Protein AF-A0A1M2VS56-F1 (afdb_monomer_lite)

pLDDT: mean 83.19, std 18.22, range [35.12, 98.19]

Organism: Trametes pubescens (NCBI:txid154538)

Secondary structure (DSSP, 8-state):
---------PPPPPP---------PPPPBPPPHHHHHHHHHHHHHHHHHHHHHHHHHHHH-GGGGGGGTT--HHHHT---HHHHEEEEEEEEETTEEEEEEEEEEEEEEETTEEEEEEEEEEE-SSBTTB--EEEEE--B---B-TT--B---BSSB-TTS-------

Foldseek 3Di:
DDDDDDDDDDDPPDPPDDDPPPFDKDDKDFDDPVRLVQCQLCLVVVLVVVVVVCVVCVVPPNQQCVLCVPPDSCLQSVFHSVPFFGIKIWGDDPFFIKMKTWGWRVSRQDPLGTWTKIWIWGDGPDPPVDGIGTDDIDWQQDPADPVGHRPDRYRIDHPPDDRDDDDD

Structure (mmCIF, N/CA/C/O backbone):
data_AF-A0A1M2VS56-F1
#
_entry.id   AF-A0A1M2VS56-F1
#
loop_
_atom_site.group_PDB
_atom_site.id
_atom_site.type_symbol
_atom_site.label_atom_id
_atom_site.label_alt_id
_atom_site.label_comp_id
_atom_site.label_asym_id
_atom_site.label_entity_id
_atom_site.label_seq_id
_atom_site.pdbx_PDB_ins_code
_atom_site.Cartn_x
_atom_site.Cartn_y
_atom_site.Cartn_z
_atom_site.occupancy
_atom_site.B_iso_or_equiv
_atom_site.auth_seq_id
_atom_site.auth_comp_id
_atom_site.auth_asym_id
_atom_site.auth_atom_id
_atom_site.pdbx_PDB_model_num
ATOM 1 N N . MET A 1 1 ? 43.264 29.287 51.618 1.00 46.44 1 MET A N 1
ATOM 2 C CA . MET A 1 1 ? 42.350 28.244 51.109 1.00 46.44 1 MET A CA 1
ATOM 3 C C . MET A 1 1 ? 41.458 28.908 50.078 1.00 46.44 1 MET A C 1
ATOM 5 O O . MET A 1 1 ? 40.514 29.584 50.457 1.00 46.44 1 MET A O 1
ATOM 9 N N . SER A 1 2 ? 41.828 28.811 48.802 1.00 40.59 2 SER A N 1
ATOM 10 C CA . SER A 1 2 ? 41.154 29.502 47.699 1.00 40.59 2 SER A CA 1
ATOM 11 C C . SER A 1 2 ? 40.886 28.488 46.596 1.00 40.59 2 SER A C 1
ATOM 13 O O . SER A 1 2 ? 41.829 27.889 46.086 1.00 40.59 2 SER A O 1
ATOM 15 N N . GLN A 1 3 ? 39.618 28.280 46.249 1.00 46.38 3 GLN A N 1
ATOM 16 C CA . GLN A 1 3 ? 39.227 27.602 45.014 1.00 46.38 3 GLN A CA 1
ATOM 17 C C . GLN A 1 3 ? 38.711 28.638 44.015 1.00 46.38 3 GLN A C 1
ATOM 19 O O . GLN A 1 3 ? 37.940 29.511 44.420 1.00 46.38 3 GLN A O 1
ATOM 24 N N . PRO A 1 4 ? 39.047 28.514 42.720 1.00 53.31 4 PRO A N 1
ATOM 25 C CA . PRO A 1 4 ? 38.266 29.148 41.675 1.00 53.31 4 PRO A CA 1
ATOM 26 C C . PRO A 1 4 ? 37.581 28.125 40.754 1.00 53.31 4 PRO A C 1
ATOM 28 O O . PRO A 1 4 ? 38.220 27.312 40.095 1.00 53.31 4 PRO A O 1
ATOM 31 N N . TYR A 1 5 ? 36.248 28.217 40.753 1.00 39.34 5 TYR A N 1
ATOM 32 C CA . TYR A 1 5 ? 35.331 28.220 39.608 1.00 39.34 5 TYR A CA 1
ATOM 33 C C . TYR A 1 5 ? 35.693 27.383 38.367 1.00 39.34 5 TYR A C 1
ATOM 35 O O . TYR A 1 5 ? 36.412 27.825 37.474 1.00 39.34 5 TYR A O 1
ATOM 43 N N . GLY A 1 6 ? 35.049 26.216 38.254 1.00 41.91 6 GLY A N 1
ATOM 44 C CA . GLY A 1 6 ? 34.870 25.506 36.990 1.00 41.91 6 GLY A CA 1
ATOM 45 C C . GLY A 1 6 ? 33.744 26.134 36.163 1.00 41.91 6 GLY A C 1
ATOM 46 O O . GLY A 1 6 ? 32.575 26.091 36.546 1.00 41.91 6 GLY A O 1
ATOM 47 N N . SER A 1 7 ? 34.101 26.711 35.018 1.00 44.44 7 SER A N 1
ATOM 48 C CA . SER A 1 7 ? 33.169 27.209 34.004 1.00 44.44 7 SER A CA 1
ATOM 49 C C . SER A 1 7 ? 32.485 26.040 33.293 1.00 44.44 7 SER A C 1
ATOM 51 O O . SER A 1 7 ? 33.077 25.387 32.439 1.00 44.44 7 SER A O 1
ATOM 53 N N . SER A 1 8 ? 31.228 25.770 33.640 1.00 42.34 8 SER A N 1
ATOM 54 C CA . SER A 1 8 ? 30.388 24.791 32.945 1.00 42.34 8 SER A CA 1
ATOM 55 C C . SER A 1 8 ? 29.616 25.502 31.826 1.00 42.34 8 SER A C 1
ATOM 57 O O . SER A 1 8 ? 28.610 26.168 32.078 1.00 42.34 8 SER A O 1
ATOM 59 N N . SER A 1 9 ? 30.111 25.423 30.586 1.00 44.66 9 SER A N 1
ATOM 60 C CA . SER A 1 9 ? 29.393 25.935 29.415 1.00 44.66 9 SER A CA 1
ATOM 61 C C . SER A 1 9 ? 28.230 24.998 29.083 1.00 44.66 9 SER A C 1
ATOM 63 O O . SER A 1 9 ? 28.427 23.905 28.551 1.00 44.66 9 SER A O 1
ATOM 65 N N . ARG A 1 10 ? 27.008 25.427 29.403 1.00 42.12 10 ARG A N 1
ATOM 66 C CA . ARG A 1 10 ? 25.776 24.774 28.953 1.00 42.12 10 ARG A CA 1
ATOM 67 C C . ARG A 1 10 ? 25.682 24.881 27.431 1.00 42.12 10 ARG A C 1
ATOM 69 O O . ARG A 1 10 ? 25.580 25.983 26.899 1.00 42.12 10 ARG A O 1
ATOM 76 N N . SER A 1 11 ? 25.691 23.744 26.742 1.00 41.97 11 SER A N 1
ATOM 77 C CA . SER A 1 11 ? 25.246 23.666 25.351 1.00 41.97 11 SER A CA 1
ATOM 78 C C . SER A 1 11 ? 23.783 24.128 25.258 1.00 41.97 11 SER A C 1
ATOM 80 O O . SER A 1 11 ? 22.989 23.783 26.139 1.00 41.97 11 SER A O 1
ATOM 82 N N . PRO A 1 12 ? 23.393 24.897 24.227 1.00 46.75 12 PRO A N 1
ATOM 83 C CA . PRO A 1 12 ? 21.994 25.252 24.029 1.00 46.75 12 PRO A CA 1
ATOM 84 C C . PRO A 1 12 ? 21.173 23.989 23.715 1.00 46.75 12 PRO A C 1
ATOM 86 O O . PRO A 1 12 ? 21.695 23.065 23.081 1.00 46.75 12 PRO A O 1
ATOM 89 N N . PRO A 1 13 ? 19.898 23.915 24.141 1.00 44.19 13 PRO A N 1
ATOM 90 C CA . PRO A 1 13 ? 19.032 22.812 23.754 1.00 44.19 13 PRO A CA 1
ATOM 91 C C . PRO A 1 13 ? 18.899 22.812 22.230 1.00 44.19 13 PRO A C 1
ATOM 93 O O . PRO A 1 13 ? 18.512 23.817 21.631 1.00 44.19 13 PRO A O 1
ATOM 96 N N . ARG A 1 14 ? 19.248 21.678 21.606 1.00 45.25 14 ARG A N 1
ATOM 97 C CA . ARG A 1 14 ? 18.939 21.413 20.200 1.00 45.25 14 ARG A CA 1
ATOM 98 C C . ARG A 1 14 ? 17.463 21.725 19.980 1.00 45.25 14 ARG A C 1
ATOM 100 O O . ARG A 1 14 ? 16.618 21.270 20.754 1.00 45.25 14 ARG A O 1
ATOM 107 N N . ALA A 1 15 ? 17.182 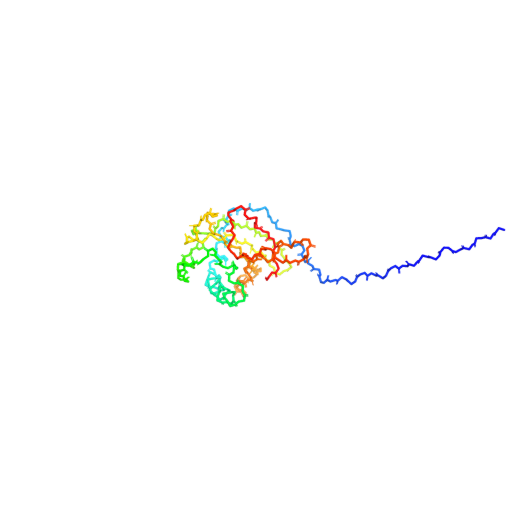22.507 18.943 1.00 40.00 15 ALA A N 1
ATOM 108 C CA . ALA A 1 15 ? 15.837 22.715 18.445 1.00 40.00 15 ALA A CA 1
ATOM 109 C C . ALA A 1 15 ? 15.142 21.351 18.348 1.00 40.00 15 ALA A C 1
ATOM 111 O O . ALA A 1 15 ? 15.610 20.460 17.639 1.00 40.00 15 ALA A O 1
ATOM 112 N N . ARG A 1 16 ? 14.063 21.180 19.117 1.00 35.12 16 ARG A N 1
ATOM 113 C CA . ARG A 1 16 ? 13.097 20.107 18.907 1.00 35.12 16 ARG A CA 1
ATOM 114 C C . ARG A 1 16 ? 12.462 20.383 17.549 1.00 35.12 16 ARG A C 1
ATOM 116 O O . ARG A 1 16 ? 11.523 21.167 17.451 1.00 35.12 16 ARG A O 1
ATOM 123 N N . THR A 1 17 ? 13.025 19.796 16.500 1.00 35.94 17 THR A N 1
ATOM 124 C CA . THR A 1 17 ? 12.285 19.495 15.277 1.00 35.94 17 THR A CA 1
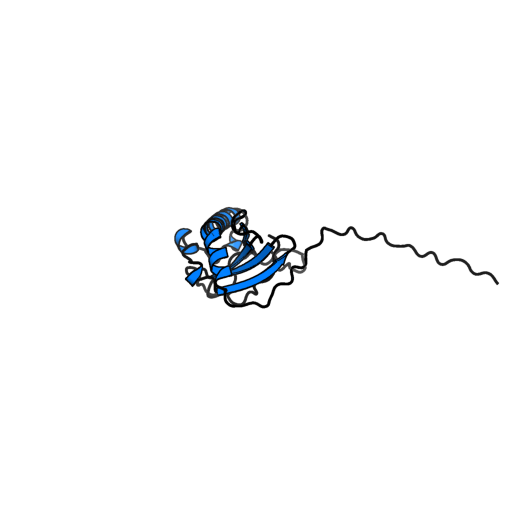ATOM 125 C C . THR A 1 17 ? 10.993 18.788 15.682 1.00 35.94 17 THR A C 1
ATOM 127 O O . THR A 1 17 ? 10.996 18.010 16.638 1.00 35.94 17 THR A O 1
ATOM 130 N N . ALA A 1 18 ? 9.895 19.159 15.020 1.00 35.81 18 ALA A N 1
ATOM 131 C CA . ALA A 1 18 ? 8.533 18.718 15.299 1.00 35.81 18 ALA A CA 1
ATOM 132 C C . ALA A 1 18 ? 8.487 17.251 15.748 1.00 35.81 18 ALA A C 1
ATOM 134 O O . ALA A 1 18 ? 9.061 16.385 15.090 1.00 35.81 18 ALA A O 1
ATOM 135 N N . SER A 1 19 ? 7.855 17.007 16.899 1.00 44.53 19 SER A N 1
ATOM 136 C CA . SER A 1 19 ? 7.703 15.668 17.462 1.00 44.53 19 SER A CA 1
ATOM 137 C C . SER A 1 19 ? 7.092 14.770 16.396 1.00 44.53 19 SER A C 1
ATOM 139 O O . SER A 1 19 ? 5.936 14.963 16.030 1.00 44.53 19 SER A O 1
ATOM 141 N N . SER A 1 20 ? 7.847 13.784 15.916 1.00 47.88 20 SER A N 1
ATOM 142 C CA . SER A 1 20 ? 7.222 12.565 15.440 1.00 47.88 20 SER A CA 1
ATOM 143 C C . SER A 1 20 ? 6.377 12.072 16.609 1.00 47.88 20 SER A C 1
ATOM 145 O O . SER A 1 20 ? 6.904 11.732 17.670 1.00 47.88 20 SER A O 1
ATOM 147 N N . GLU A 1 21 ? 5.052 12.126 16.489 1.00 54.41 21 GLU A N 1
ATOM 148 C CA . GLU A 1 21 ? 4.226 11.208 17.260 1.00 54.41 21 GLU A CA 1
ATOM 149 C C . GLU A 1 21 ? 4.777 9.823 16.898 1.00 54.41 21 GLU A C 1
ATOM 151 O O . GLU A 1 21 ? 4.638 9.366 15.764 1.00 54.41 21 GLU A O 1
ATOM 156 N N . GLN A 1 22 ? 5.544 9.213 17.808 1.00 63.47 22 GLN A N 1
ATOM 157 C CA . GLN A 1 22 ? 5.918 7.809 17.698 1.00 63.47 22 GLN A CA 1
ATOM 158 C C . GLN A 1 22 ? 4.620 7.041 17.891 1.00 63.47 22 GLN A C 1
ATOM 160 O O . GLN A 1 22 ? 4.259 6.662 19.000 1.00 63.47 22 GLN A O 1
ATOM 165 N N . VAL A 1 23 ? 3.859 6.927 16.809 1.00 76.19 23 VAL A N 1
ATOM 166 C CA . VAL A 1 23 ? 2.645 6.135 16.781 1.00 76.19 23 VAL A CA 1
ATOM 167 C C . VAL A 1 23 ? 3.083 4.697 17.018 1.00 76.19 23 VAL A C 1
ATOM 169 O O . VAL A 1 23 ? 3.791 4.107 16.200 1.00 76.19 23 VAL A O 1
ATOM 172 N N . GLU A 1 24 ? 2.722 4.151 18.176 1.00 84.19 24 GLU A N 1
ATOM 173 C CA . GLU A 1 24 ? 2.997 2.757 18.498 1.00 84.19 24 GLU A CA 1
ATOM 174 C C . GLU A 1 24 ? 2.051 1.873 17.686 1.00 84.19 24 GLU A C 1
ATOM 176 O O . GLU A 1 24 ? 0.858 1.751 17.974 1.00 84.19 24 GLU A O 1
ATOM 181 N N . PHE A 1 25 ? 2.592 1.278 16.625 1.00 87.25 25 PHE A N 1
ATOM 182 C CA . PHE A 1 25 ? 1.864 0.324 15.803 1.00 87.25 25 PHE A CA 1
ATOM 183 C C . PHE A 1 25 ? 1.805 -1.034 16.486 1.00 87.25 25 PHE A C 1
ATOM 185 O O . PHE A 1 25 ? 2.812 -1.547 16.981 1.00 87.25 25 PHE A O 1
ATOM 192 N N . ASN A 1 26 ? 0.638 -1.666 16.413 1.00 90.69 26 ASN A N 1
ATOM 193 C CA . ASN A 1 26 ? 0.493 -3.065 16.784 1.00 90.69 26 ASN A CA 1
ATOM 194 C C . ASN A 1 26 ? 1.368 -3.995 15.911 1.00 90.69 26 ASN A C 1
ATOM 196 O O . ASN A 1 26 ? 1.975 -3.594 14.906 1.00 90.69 26 ASN A O 1
ATOM 200 N N . ALA A 1 27 ? 1.456 -5.260 16.328 1.00 91.12 27 ALA A N 1
ATOM 201 C CA . ALA A 1 27 ? 2.114 -6.296 15.542 1.00 91.12 27 ALA A CA 1
ATOM 202 C C . ALA A 1 27 ? 1.394 -6.486 14.191 1.00 91.12 27 ALA A C 1
ATOM 204 O O . ALA A 1 27 ? 0.166 -6.373 14.162 1.00 91.12 27 ALA A O 1
ATOM 205 N N . PRO A 1 28 ? 2.118 -6.798 13.099 1.00 92.62 28 PRO A N 1
ATOM 206 C CA . PRO A 1 28 ? 1.500 -7.139 11.822 1.00 92.62 28 PRO A CA 1
ATOM 207 C C . PRO A 1 28 ? 0.468 -8.256 11.983 1.00 92.62 28 PRO A C 1
ATOM 209 O O . PRO A 1 28 ? 0.730 -9.267 12.639 1.00 92.62 28 PRO A O 1
ATOM 212 N N . HIS A 1 29 ? -0.714 -8.062 11.406 1.00 94.00 29 HIS A N 1
ATOM 213 C CA . HIS A 1 29 ? -1.810 -9.020 11.496 1.00 94.00 29 HIS A CA 1
ATOM 214 C C . HIS A 1 29 ? -2.620 -9.076 10.201 1.00 94.00 29 HIS A C 1
ATOM 216 O O . HIS A 1 29 ? -2.567 -8.168 9.369 1.00 94.00 29 HIS A O 1
ATOM 222 N N . THR A 1 30 ? -3.412 -10.135 10.035 1.00 94.44 30 THR A N 1
ATOM 223 C CA . THR A 1 30 ? -4.377 -10.221 8.932 1.00 94.44 30 THR A CA 1
ATOM 224 C C . THR A 1 30 ? -5.428 -9.113 9.055 1.00 94.44 30 THR A C 1
ATOM 226 O O . THR A 1 30 ? -5.826 -8.782 10.178 1.00 94.44 30 THR A O 1
ATOM 229 N N . PRO A 1 31 ? -5.906 -8.520 7.948 1.00 95.25 31 PRO A N 1
ATOM 230 C CA . PRO A 1 31 ? -6.828 -7.394 8.022 1.00 95.25 31 PRO A CA 1
ATOM 231 C C . PRO A 1 31 ? -8.116 -7.762 8.756 1.00 95.25 31 PRO A C 1
ATOM 233 O O . PRO A 1 31 ? -8.681 -8.840 8.574 1.00 95.25 31 PRO A O 1
ATOM 236 N N . THR A 1 32 ? -8.575 -6.848 9.605 1.00 94.31 32 THR A N 1
ATOM 237 C CA . THR A 1 32 ? -9.883 -6.962 10.256 1.00 94.31 32 THR A CA 1
ATOM 238 C C . THR A 1 32 ? -10.968 -6.409 9.336 1.00 94.31 32 THR A C 1
ATOM 240 O O . THR A 1 32 ? -10.674 -5.653 8.412 1.00 94.31 32 THR A O 1
ATOM 243 N N . GLU A 1 33 ? -12.236 -6.713 9.621 1.00 93.75 33 GLU A N 1
ATOM 244 C CA . GLU A 1 33 ? -13.363 -6.181 8.839 1.00 93.75 33 GLU A CA 1
ATOM 245 C C . GLU A 1 33 ? -13.344 -4.647 8.757 1.00 93.75 33 GLU A C 1
ATOM 247 O O . GLU A 1 33 ? -13.482 -4.074 7.682 1.00 93.75 33 GLU A O 1
ATOM 252 N N . LYS A 1 34 ? -13.024 -3.980 9.873 1.00 91.38 34 LYS A N 1
ATOM 253 C CA . LYS A 1 34 ? -12.881 -2.517 9.923 1.00 91.38 34 LYS A CA 1
ATOM 254 C C . LYS A 1 34 ? -11.772 -1.989 9.014 1.00 91.38 34 LYS A C 1
ATOM 256 O O . LYS A 1 34 ? -11.912 -0.897 8.465 1.00 91.38 34 LYS A O 1
ATOM 261 N N . ALA A 1 35 ? -10.671 -2.733 8.888 1.00 93.06 35 ALA A N 1
ATOM 262 C CA . ALA A 1 35 ? -9.575 -2.370 7.999 1.00 93.06 35 ALA A CA 1
ATOM 263 C C . ALA A 1 35 ? -9.994 -2.539 6.535 1.00 93.06 35 ALA A C 1
ATOM 265 O O . ALA A 1 35 ? -9.760 -1.629 5.745 1.00 93.06 35 ALA A O 1
ATOM 266 N N . PHE A 1 36 ? -10.669 -3.641 6.184 1.00 95.62 36 PHE A N 1
ATOM 267 C CA . PHE A 1 36 ? -11.214 -3.814 4.837 1.00 95.62 36 PHE A CA 1
ATOM 268 C C . PHE A 1 36 ? -12.152 -2.666 4.463 1.00 95.62 36 PHE A C 1
ATOM 270 O O . PHE A 1 36 ? -11.913 -2.014 3.453 1.00 95.62 36 PHE A O 1
ATOM 277 N N . GLU A 1 37 ? -13.134 -2.350 5.310 1.00 94.25 37 GLU A N 1
ATOM 278 C CA . GLU A 1 37 ? -14.048 -1.224 5.084 1.00 94.25 37 GLU A CA 1
ATOM 279 C C . GLU A 1 37 ? -13.293 0.100 4.884 1.00 94.25 37 GLU A C 1
ATOM 281 O O . GLU A 1 37 ? -13.596 0.860 3.966 1.00 94.25 37 GLU A O 1
ATOM 286 N N . ALA A 1 38 ? -12.279 0.374 5.716 1.00 94.00 38 ALA A N 1
ATOM 287 C CA . ALA A 1 38 ? -11.495 1.603 5.618 1.00 94.00 38 ALA A CA 1
ATOM 288 C C . ALA A 1 38 ? -10.741 1.701 4.282 1.00 94.00 38 ALA A C 1
ATOM 290 O O . ALA A 1 38 ? -10.772 2.735 3.614 1.00 94.00 38 ALA A O 1
ATOM 291 N N . PHE A 1 39 ? -10.085 0.617 3.869 1.00 96.19 39 PHE A N 1
ATOM 292 C CA . PHE A 1 39 ? -9.358 0.568 2.605 1.00 96.19 39 PHE A CA 1
ATOM 293 C C . PHE A 1 39 ? -10.290 0.574 1.387 1.00 96.19 39 PHE A C 1
ATOM 295 O O . PHE A 1 39 ? -9.931 1.155 0.365 1.00 96.19 39 PHE A O 1
ATOM 302 N N . GLU A 1 40 ? -11.486 -0.012 1.478 1.00 96.25 40 GLU A N 1
ATOM 303 C CA . GLU A 1 40 ? -12.499 0.022 0.414 1.00 96.25 40 GLU A CA 1
ATOM 304 C C . GLU A 1 40 ? -12.953 1.457 0.116 1.00 96.25 40 GLU A C 1
ATOM 306 O O . GLU A 1 40 ? -13.026 1.839 -1.056 1.00 96.25 40 GLU A O 1
ATOM 311 N N . VAL A 1 41 ? -13.153 2.283 1.154 1.00 95.06 41 VAL A N 1
ATOM 312 C CA . VAL A 1 41 ? -13.509 3.709 1.008 1.00 95.06 41 VAL A CA 1
ATOM 313 C C . VAL A 1 41 ? -12.482 4.451 0.151 1.00 95.06 41 VAL A C 1
ATOM 315 O O . VAL A 1 41 ? -12.848 5.226 -0.735 1.00 95.06 41 VAL A O 1
ATOM 318 N N . VAL A 1 42 ? -11.191 4.191 0.362 1.00 95.88 42 VAL A N 1
ATOM 319 C CA . VAL A 1 42 ? -10.105 4.889 -0.343 1.00 95.88 42 VAL A CA 1
ATOM 320 C C . VAL A 1 42 ? -9.505 4.105 -1.510 1.00 95.88 42 VAL A C 1
ATOM 322 O O . VAL A 1 42 ? -8.577 4.601 -2.146 1.00 95.88 42 VAL A O 1
ATOM 325 N N . GLN A 1 43 ? -10.042 2.929 -1.856 1.00 96.69 43 GLN A N 1
ATOM 326 C CA . GLN A 1 43 ? -9.498 2.059 -2.907 1.00 96.69 43 GLN A CA 1
ATOM 327 C C . GLN A 1 43 ? -9.295 2.824 -4.219 1.00 96.69 43 GLN A C 1
ATOM 329 O O . GLN A 1 43 ? -8.249 2.721 -4.853 1.00 96.69 43 GLN A O 1
ATOM 334 N N . HIS A 1 44 ? -10.282 3.627 -4.617 1.00 96.44 44 HIS A N 1
ATOM 335 C CA . HIS A 1 44 ? -10.213 4.439 -5.829 1.00 96.44 44 HIS A CA 1
ATOM 336 C C . HIS A 1 44 ? -9.069 5.471 -5.789 1.00 96.44 44 HIS A C 1
ATOM 338 O O . HIS A 1 44 ? -8.383 5.645 -6.794 1.00 96.44 44 HIS A O 1
ATOM 344 N N . LYS A 1 45 ? -8.815 6.104 -4.631 1.00 96.69 45 LYS A N 1
ATOM 345 C CA . LYS A 1 45 ? -7.699 7.051 -4.445 1.00 96.69 45 LYS A CA 1
ATOM 346 C C . LYS A 1 45 ? -6.352 6.345 -4.496 1.00 96.69 45 LYS A C 1
ATOM 348 O O . LYS A 1 45 ? -5.453 6.837 -5.161 1.00 96.69 45 LYS A O 1
ATOM 353 N N . ILE A 1 46 ? -6.236 5.174 -3.865 1.00 97.06 46 ILE A N 1
ATOM 354 C CA . ILE A 1 46 ? -5.014 4.356 -3.909 1.00 97.06 46 ILE A CA 1
ATOM 355 C C . ILE A 1 46 ? -4.667 4.017 -5.361 1.00 97.06 46 ILE A C 1
ATOM 357 O O . ILE A 1 46 ? -3.538 4.228 -5.792 1.00 97.06 46 ILE A O 1
ATOM 361 N N . LYS A 1 47 ? -5.647 3.541 -6.140 1.00 97.88 47 LYS A N 1
ATOM 362 C CA . LYS A 1 47 ? -5.447 3.213 -7.560 1.00 97.88 47 LYS A CA 1
ATOM 363 C C . LYS A 1 47 ? -5.026 4.435 -8.380 1.00 97.88 47 LYS A C 1
ATOM 365 O O . LYS A 1 47 ? -4.103 4.334 -9.182 1.00 97.88 47 LYS A O 1
ATOM 370 N N . ALA A 1 48 ? -5.672 5.581 -8.161 1.00 97.50 48 ALA A N 1
ATOM 371 C CA . ALA A 1 48 ? -5.310 6.825 -8.836 1.00 97.50 48 ALA A CA 1
ATOM 372 C C . ALA A 1 48 ? -3.881 7.277 -8.489 1.00 97.50 48 ALA A C 1
ATOM 374 O O . ALA A 1 48 ? -3.131 7.647 -9.390 1.00 97.50 48 ALA A O 1
ATOM 375 N N . GLU A 1 49 ? -3.484 7.198 -7.214 1.00 96.56 49 GLU A N 1
ATOM 376 C CA . GLU A 1 49 ? -2.145 7.609 -6.787 1.00 96.56 49 GLU A CA 1
ATOM 377 C C . GLU A 1 49 ? -1.057 6.655 -7.290 1.00 96.56 49 GLU A C 1
ATOM 379 O O . GLU A 1 49 ? 0.009 7.122 -7.660 1.00 96.56 49 GLU A O 1
ATOM 384 N N . ILE A 1 50 ? -1.318 5.346 -7.400 1.00 96.62 50 ILE A N 1
ATOM 3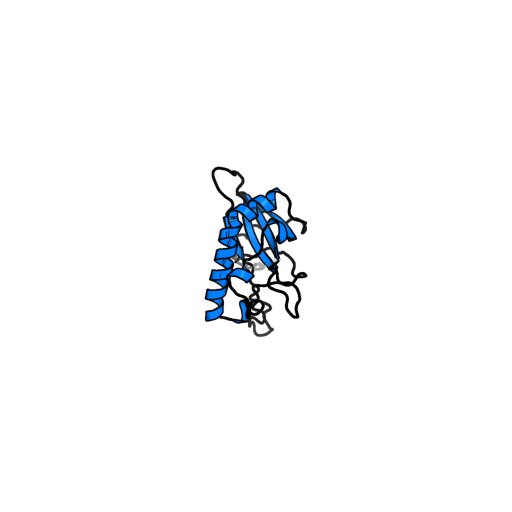85 C CA . ILE A 1 50 ? -0.384 4.394 -8.036 1.00 96.62 50 ILE A CA 1
ATOM 386 C C . ILE A 1 50 ? -0.088 4.809 -9.477 1.00 96.62 50 ILE A C 1
ATOM 388 O O . ILE A 1 50 ? 1.072 4.900 -9.873 1.00 96.62 50 ILE A O 1
ATOM 392 N N . VAL A 1 51 ? -1.135 5.078 -10.262 1.00 97.25 51 VAL A N 1
ATOM 393 C CA . VAL A 1 51 ? -0.989 5.458 -11.674 1.00 97.25 51 VAL A CA 1
ATOM 394 C C . VAL A 1 51 ? -0.265 6.795 -11.799 1.00 97.25 51 VAL A C 1
ATOM 396 O O . VAL A 1 51 ? 0.658 6.921 -12.601 1.00 97.25 51 VAL A O 1
ATOM 399 N N . LYS A 1 52 ? -0.647 7.780 -10.982 1.00 95.38 52 LYS A N 1
ATOM 400 C CA . LYS A 1 52 ? 0.010 9.088 -10.946 1.00 95.38 52 LYS A CA 1
ATOM 401 C C . LYS A 1 52 ? 1.486 8.967 -10.554 1.00 95.38 52 LYS A C 1
ATOM 403 O O . LYS A 1 52 ? 2.339 9.415 -11.309 1.00 95.38 52 LYS A O 1
ATOM 408 N N . SER A 1 53 ? 1.779 8.299 -9.438 1.00 94.25 53 SER A N 1
ATOM 409 C CA . SER A 1 53 ? 3.137 8.054 -8.943 1.00 94.25 53 SER A CA 1
ATOM 410 C C . SER A 1 53 ? 4.000 7.382 -10.008 1.00 94.25 53 SER A C 1
ATOM 412 O O . SER A 1 53 ? 5.110 7.836 -10.266 1.00 94.25 53 SER A O 1
ATOM 414 N N . ARG A 1 54 ? 3.481 6.353 -10.687 1.00 94.25 54 ARG A N 1
ATOM 415 C CA . ARG A 1 54 ? 4.182 5.706 -11.801 1.00 94.25 54 ARG A CA 1
ATOM 416 C C . ARG A 1 54 ? 4.552 6.700 -12.899 1.00 94.25 54 ARG A C 1
ATOM 418 O O . ARG A 1 54 ? 5.708 6.743 -13.297 1.00 94.25 54 ARG A O 1
ATOM 425 N N . HIS A 1 55 ? 3.599 7.504 -13.366 1.00 93.75 55 HIS A N 1
ATOM 426 C CA . HIS A 1 55 ? 3.855 8.485 -14.422 1.00 93.75 55 HIS A CA 1
ATOM 427 C C . HIS A 1 55 ? 4.859 9.565 -14.009 1.00 93.75 55 HIS A C 1
ATOM 429 O O . HIS A 1 55 ? 5.717 9.924 -14.814 1.00 93.75 55 HIS A O 1
ATOM 435 N N . ASP A 1 56 ? 4.775 10.054 -12.771 1.00 91.44 56 ASP A N 1
ATOM 436 C CA . ASP A 1 56 ? 5.702 11.056 -12.244 1.00 91.44 56 ASP A CA 1
ATOM 437 C C . ASP A 1 56 ? 7.131 10.480 -12.177 1.00 91.44 56 ASP A C 1
ATOM 439 O O . ASP A 1 56 ? 8.092 11.089 -12.653 1.00 91.44 56 ASP A O 1
ATOM 443 N N . TRP A 1 57 ? 7.280 9.257 -11.663 1.00 89.94 57 TRP A N 1
ATOM 444 C CA . TRP A 1 57 ? 8.579 8.596 -11.537 1.00 89.94 57 TRP A CA 1
ATOM 445 C C . TRP A 1 57 ? 9.161 8.100 -12.863 1.00 89.94 57 TRP A C 1
ATOM 447 O O . TRP A 1 57 ? 10.376 8.159 -13.027 1.00 89.94 57 TRP A O 1
ATOM 457 N N . ASP A 1 58 ? 8.343 7.691 -13.834 1.00 87.69 58 ASP A N 1
ATOM 458 C CA . ASP A 1 58 ? 8.812 7.304 -15.175 1.00 87.69 58 ASP A CA 1
ATOM 459 C C . ASP A 1 58 ? 9.571 8.451 -15.880 1.00 87.69 58 ASP A C 1
ATOM 461 O O . ASP A 1 58 ? 10.379 8.206 -16.777 1.00 87.69 58 ASP A O 1
ATOM 465 N N . ILE A 1 59 ? 9.349 9.705 -15.467 1.00 87.81 59 ILE A N 1
ATOM 466 C CA . ILE A 1 59 ? 10.064 10.885 -15.976 1.00 87.81 59 ILE A CA 1
ATOM 467 C C . ILE A 1 59 ? 11.356 11.148 -15.187 1.00 87.81 59 ILE A C 1
ATOM 469 O O . ILE A 1 59 ? 12.354 11.583 -15.766 1.00 87.81 59 ILE A O 1
ATOM 473 N N . HIS A 1 60 ? 11.341 10.927 -13.870 1.00 83.88 60 HIS A N 1
ATOM 474 C CA . HIS A 1 60 ? 12.408 11.357 -12.961 1.00 83.88 60 HIS A CA 1
ATOM 475 C C . HIS A 1 60 ? 13.406 10.252 -12.601 1.00 83.88 60 HIS A C 1
ATOM 477 O O . HIS A 1 60 ? 14.612 10.494 -12.599 1.00 83.88 60 HIS A O 1
ATOM 483 N N . GLU A 1 61 ? 12.916 9.052 -12.305 1.00 86.62 61 GLU A N 1
ATOM 484 C CA . GLU A 1 61 ? 13.710 7.881 -11.938 1.00 86.62 61 GLU A CA 1
ATOM 485 C C . GLU A 1 61 ? 12.921 6.593 -12.265 1.00 86.62 61 GLU A C 1
ATOM 487 O O . GLU A 1 61 ? 12.254 6.022 -11.394 1.00 86.62 61 GLU A O 1
ATOM 492 N N . PRO A 1 62 ? 12.994 6.100 -13.521 1.00 86.62 62 PRO A N 1
ATOM 493 C CA . PRO A 1 62 ? 12.215 4.945 -13.987 1.00 86.62 62 PRO A CA 1
ATOM 494 C C . PRO A 1 62 ? 12.457 3.653 -13.193 1.00 86.62 62 PRO A C 1
ATOM 496 O O . PRO A 1 62 ? 11.665 2.711 -13.263 1.00 86.62 62 PRO A O 1
ATOM 499 N N . ARG A 1 63 ? 13.554 3.573 -12.424 1.00 89.19 63 ARG A N 1
ATOM 500 C CA . ARG A 1 63 ? 13.849 2.414 -11.569 1.00 89.19 63 ARG A CA 1
ATOM 501 C C . ARG A 1 63 ? 12.802 2.215 -10.469 1.00 89.19 63 ARG A C 1
ATOM 503 O O . ARG A 1 63 ? 12.562 1.064 -10.103 1.00 89.19 63 ARG A O 1
ATOM 510 N N . MET A 1 64 ? 12.129 3.282 -10.026 1.00 91.38 64 MET A N 1
ATOM 511 C CA . MET A 1 64 ? 11.138 3.253 -8.942 1.00 91.38 64 MET A CA 1
ATOM 512 C C . MET A 1 64 ? 10.010 2.235 -9.177 1.00 91.38 64 MET A C 1
ATOM 514 O O . MET A 1 64 ? 9.651 1.467 -8.281 1.00 91.38 64 MET A O 1
ATOM 518 N N . TRP A 1 65 ? 9.481 2.195 -10.402 1.00 93.88 65 TRP A N 1
ATOM 519 C CA . TRP A 1 65 ? 8.391 1.306 -10.818 1.00 93.88 65 TRP A CA 1
ATOM 520 C C . TRP A 1 65 ? 8.865 0.188 -11.754 1.00 93.88 65 TRP A C 1
ATOM 522 O O . TRP A 1 65 ? 8.062 -0.418 -12.461 1.00 93.88 65 TRP A O 1
ATOM 532 N N . SER A 1 66 ? 10.163 -0.136 -11.735 1.00 93.62 66 SER A N 1
ATOM 533 C CA . SER A 1 66 ? 10.776 -1.139 -12.622 1.00 93.62 66 SER A CA 1
ATOM 534 C C . SER A 1 66 ? 10.093 -2.511 -12.581 1.00 93.62 66 SER A C 1
ATOM 536 O O . SER A 1 66 ? 9.957 -3.153 -13.618 1.00 93.62 66 SER A O 1
ATOM 538 N N . ARG A 1 67 ? 9.573 -2.935 -11.424 1.00 94.44 67 ARG A N 1
ATOM 539 C CA . ARG A 1 67 ? 8.823 -4.200 -11.275 1.00 94.44 67 ARG A CA 1
ATOM 540 C C . ARG A 1 67 ? 7.450 -4.205 -11.961 1.00 94.44 67 ARG A C 1
ATOM 542 O O . ARG A 1 67 ? 6.862 -5.260 -12.162 1.00 94.44 67 ARG A O 1
ATOM 549 N N . ALA A 1 68 ? 6.934 -3.037 -12.339 1.00 94.25 68 ALA A N 1
ATOM 550 C CA . ALA A 1 68 ? 5.740 -2.895 -13.172 1.00 94.25 68 ALA A CA 1
ATOM 551 C C . ALA A 1 68 ? 6.071 -2.664 -14.658 1.00 94.25 68 ALA A C 1
ATOM 553 O O . ALA A 1 68 ? 5.177 -2.343 -15.449 1.00 94.25 68 ALA A O 1
ATOM 554 N N . ALA A 1 69 ? 7.337 -2.809 -15.065 1.00 92.19 69 ALA A N 1
ATOM 555 C CA . ALA A 1 69 ? 7.726 -2.665 -16.460 1.00 92.19 69 ALA A CA 1
ATOM 556 C C . ALA A 1 69 ? 6.969 -3.672 -17.341 1.00 92.19 69 ALA A C 1
ATOM 558 O O . ALA A 1 69 ? 6.917 -4.866 -17.060 1.00 92.19 69 ALA A O 1
ATOM 559 N N . GLY A 1 70 ? 6.357 -3.174 -18.417 1.00 92.12 70 GLY A N 1
ATOM 560 C CA . GLY A 1 70 ? 5.543 -3.989 -19.324 1.00 92.12 70 GLY A CA 1
ATOM 561 C C . GLY A 1 70 ? 4.127 -4.312 -18.828 1.00 92.12 70 GLY A C 1
ATOM 562 O O . GLY A 1 70 ? 3.363 -4.905 -19.585 1.00 92.12 70 GLY A O 1
ATOM 563 N N . ILE A 1 71 ? 3.742 -3.894 -17.617 1.00 96.44 71 ILE A N 1
ATOM 564 C CA . ILE A 1 71 ? 2.379 -4.052 -17.090 1.00 96.44 71 ILE A CA 1
ATOM 565 C C . ILE A 1 71 ? 1.553 -2.804 -17.428 1.00 96.44 71 ILE A C 1
ATOM 567 O O . ILE A 1 71 ? 2.018 -1.670 -17.251 1.00 96.44 71 ILE A O 1
ATOM 571 N N . SER A 1 72 ? 0.326 -2.999 -17.914 1.00 97.00 72 SER A N 1
ATOM 572 C CA . SER A 1 72 ? -0.620 -1.907 -18.173 1.00 97.00 72 SER A CA 1
ATOM 573 C C . SER A 1 72 ? -1.058 -1.231 -16.865 1.00 97.00 72 SER A C 1
ATOM 575 O O . SER A 1 72 ? -0.953 -1.814 -15.785 1.00 97.00 72 SER A O 1
ATOM 577 N N . ASN A 1 73 ? -1.535 0.014 -16.924 1.00 97.19 73 ASN A N 1
ATOM 578 C CA . ASN A 1 73 ? -2.050 0.671 -15.718 1.00 97.19 73 ASN A CA 1
ATOM 579 C C . ASN A 1 73 ? -3.286 -0.060 -15.187 1.00 97.19 73 ASN A C 1
ATOM 581 O O . ASN A 1 73 ? -3.443 -0.189 -13.976 1.00 97.19 73 ASN A O 1
ATOM 585 N N . GLU A 1 74 ? -4.120 -0.569 -16.092 1.00 96.94 74 GLU A N 1
ATOM 586 C CA . GLU A 1 74 ? -5.330 -1.324 -15.798 1.00 96.94 74 GLU A CA 1
ATOM 587 C C . GLU A 1 74 ? -5.018 -2.605 -15.016 1.00 96.94 74 GLU A C 1
ATOM 589 O O . GLU A 1 74 ? -5.629 -2.845 -13.974 1.00 96.94 74 GLU A O 1
ATOM 594 N N . ASP A 1 75 ? -4.032 -3.384 -15.469 1.00 97.44 75 ASP A N 1
ATOM 595 C CA . ASP A 1 75 ? -3.622 -4.627 -14.807 1.00 97.44 75 ASP A CA 1
ATOM 596 C C . ASP A 1 75 ? -2.907 -4.350 -13.481 1.00 97.44 75 ASP A C 1
ATOM 598 O O . ASP A 1 75 ? -3.136 -5.044 -12.487 1.00 97.44 75 ASP A O 1
ATOM 602 N N . LEU A 1 76 ? -2.075 -3.301 -13.435 1.00 96.81 76 LEU A N 1
ATOM 603 C CA . LEU A 1 76 ? -1.347 -2.907 -12.228 1.00 96.81 76 LEU A CA 1
ATOM 604 C C . LEU A 1 76 ? -2.305 -2.587 -11.074 1.00 96.81 76 LEU A C 1
ATOM 606 O O . LEU A 1 76 ? -2.050 -2.961 -9.930 1.00 96.81 76 LEU A O 1
ATOM 610 N N . VAL A 1 77 ? -3.433 -1.936 -11.372 1.00 97.56 77 VAL A N 1
ATOM 611 C CA . VAL A 1 77 ? -4.441 -1.549 -10.375 1.00 97.56 77 VAL A CA 1
ATOM 612 C C . VAL A 1 77 ? -5.658 -2.477 -10.343 1.00 97.56 77 VAL A C 1
ATOM 614 O O . VAL A 1 77 ? -6.679 -2.131 -9.744 1.00 97.56 77 VAL A O 1
ATOM 617 N N . ALA A 1 78 ? -5.580 -3.672 -10.934 1.00 97.44 78 ALA A N 1
ATOM 618 C CA . ALA A 1 78 ? -6.687 -4.634 -10.969 1.00 97.44 78 ALA A CA 1
ATOM 619 C C . ALA A 1 78 ? -6.998 -5.289 -9.605 1.00 97.44 78 ALA A C 1
ATOM 621 O O . ALA A 1 78 ? -8.005 -5.984 -9.478 1.00 97.44 78 ALA A O 1
ATOM 622 N N . PHE A 1 79 ? -6.180 -5.044 -8.575 1.00 97.88 79 PHE A N 1
ATOM 623 C CA . PHE A 1 79 ? -6.376 -5.587 -7.229 1.00 97.88 79 PHE A CA 1
ATOM 624 C C . PHE A 1 79 ? -7.725 -5.190 -6.604 1.00 97.88 79 PHE A C 1
ATOM 626 O O . PHE A 1 79 ? -8.328 -4.153 -6.923 1.00 97.88 79 PHE A O 1
ATOM 633 N N . THR A 1 80 ? -8.170 -5.999 -5.648 1.00 97.62 80 THR A N 1
ATOM 634 C CA . THR A 1 80 ? -9.344 -5.744 -4.807 1.00 97.62 80 THR A CA 1
ATOM 635 C C . THR A 1 80 ? -8.939 -5.743 -3.343 1.00 97.62 80 THR A C 1
ATOM 637 O O . THR A 1 80 ? -8.137 -6.568 -2.919 1.00 97.62 80 THR A O 1
ATOM 640 N N . ILE A 1 81 ? -9.516 -4.856 -2.532 1.00 97.75 81 ILE A N 1
ATOM 641 C CA . ILE A 1 81 ? -9.168 -4.812 -1.105 1.00 97.75 81 ILE A CA 1
ATOM 642 C C . ILE A 1 81 ? -9.470 -6.145 -0.405 1.00 97.75 81 ILE A C 1
ATOM 644 O O . ILE A 1 81 ? -8.646 -6.627 0.363 1.00 97.75 81 ILE A O 1
ATOM 648 N N . ARG A 1 82 ? -10.584 -6.805 -0.738 1.00 96.75 82 ARG A N 1
ATOM 649 C CA . ARG A 1 82 ? -10.966 -8.101 -0.147 1.00 96.75 82 ARG A CA 1
ATOM 650 C C . ARG A 1 82 ? -10.073 -9.273 -0.555 1.00 96.75 82 ARG A C 1
ATOM 652 O O . ARG A 1 82 ? -9.937 -10.211 0.223 1.00 96.75 82 ARG A O 1
ATOM 659 N N . GLY A 1 83 ? -9.514 -9.248 -1.763 1.00 96.75 83 GLY A N 1
ATOM 660 C CA . GLY A 1 83 ? -8.653 -10.321 -2.262 1.00 96.75 83 GLY A CA 1
ATOM 661 C C . GLY A 1 83 ? -7.171 -10.109 -1.962 1.00 96.75 83 GLY A C 1
ATOM 662 O O . GLY A 1 83 ? -6.438 -11.082 -1.795 1.00 96.75 83 GLY A O 1
ATOM 663 N N . ASP A 1 84 ? -6.737 -8.850 -1.891 1.00 98.12 84 ASP A N 1
ATOM 664 C CA . ASP A 1 84 ? -5.324 -8.500 -2.023 1.00 98.12 84 ASP A CA 1
ATOM 665 C C . ASP A 1 84 ? -4.760 -7.679 -0.857 1.00 98.12 84 ASP A C 1
ATOM 667 O O . ASP A 1 84 ? -3.540 -7.565 -0.751 1.00 98.12 84 ASP A O 1
ATOM 671 N N . LEU A 1 85 ? -5.582 -7.139 0.051 1.00 97.88 85 LEU A N 1
ATOM 672 C CA . LEU A 1 85 ? -5.074 -6.622 1.326 1.00 97.88 85 LEU A CA 1
ATOM 673 C C . LEU A 1 85 ? -4.704 -7.823 2.209 1.00 97.88 85 LEU A C 1
ATOM 675 O O . LEU A 1 85 ? -5.576 -8.574 2.641 1.00 97.88 85 LEU A O 1
ATOM 679 N N . VAL A 1 86 ? -3.408 -8.033 2.445 1.00 97.38 86 VAL A N 1
ATOM 680 C CA . VAL A 1 86 ? -2.899 -9.269 3.075 1.00 97.38 86 VAL A CA 1
ATOM 681 C C . VAL A 1 86 ? -2.428 -9.078 4.510 1.00 97.38 86 VAL A C 1
ATOM 683 O O . VAL A 1 86 ? -2.437 -10.027 5.292 1.00 97.38 86 VAL A O 1
ATOM 686 N N . GLU A 1 87 ? -2.015 -7.867 4.869 1.00 97.19 87 GLU A N 1
ATOM 687 C CA . GLU A 1 87 ? -1.452 -7.561 6.180 1.00 97.19 87 GLU A CA 1
ATOM 688 C C . GLU A 1 87 ? -1.731 -6.102 6.534 1.00 97.19 87 GLU A C 1
ATOM 690 O O . GLU A 1 87 ? -1.664 -5.216 5.679 1.00 97.19 87 GLU A O 1
ATOM 695 N N . CYS A 1 88 ? -2.038 -5.858 7.804 1.00 96.12 88 CYS A N 1
ATOM 696 C CA . CYS A 1 88 ? -2.271 -4.534 8.349 1.00 96.12 88 CYS A CA 1
ATOM 697 C C . CYS A 1 88 ? -1.485 -4.315 9.637 1.00 96.12 88 CYS A C 1
ATOM 699 O O . CYS A 1 88 ? -1.193 -5.247 10.390 1.00 96.12 88 CYS A O 1
ATOM 701 N N . ARG A 1 89 ? -1.214 -3.039 9.903 1.00 95.12 89 ARG A N 1
ATOM 702 C CA . ARG A 1 89 ? -0.854 -2.528 11.224 1.00 95.12 89 ARG A CA 1
ATOM 703 C C . ARG A 1 89 ? -1.657 -1.275 11.489 1.00 95.12 89 ARG A C 1
ATOM 705 O O . ARG A 1 89 ? -1.975 -0.533 10.567 1.00 95.12 89 ARG A O 1
ATOM 712 N N . SER A 1 90 ? -1.955 -1.006 12.743 1.00 93.25 90 SER A N 1
ATOM 713 C CA . SER A 1 90 ? -2.651 0.206 13.145 1.00 93.25 90 SER A CA 1
ATOM 714 C C . SER A 1 90 ? -2.044 0.772 14.411 1.00 93.25 90 SER A C 1
ATOM 716 O O . SER A 1 90 ? -1.613 0.011 15.281 1.00 93.25 90 SER A O 1
ATOM 718 N N . GLY A 1 91 ? -2.046 2.093 14.517 1.00 90.81 91 GLY A N 1
ATOM 719 C CA . GLY A 1 91 ? -1.624 2.793 15.716 1.00 90.81 91 GLY A CA 1
ATOM 720 C C . GLY A 1 91 ? -2.530 3.996 15.986 1.00 90.81 91 GLY A C 1
ATOM 721 O O . GLY A 1 91 ? -2.909 4.701 15.041 1.00 90.81 91 GLY A O 1
ATOM 722 N N . PRO A 1 92 ? -2.930 4.215 17.249 1.00 90.00 92 PRO A N 1
ATOM 723 C CA . PRO A 1 92 ? -3.764 5.348 17.613 1.00 90.00 92 PRO A CA 1
ATOM 724 C C . PRO A 1 92 ? -2.974 6.655 17.501 1.00 90.00 92 PRO A C 1
ATOM 726 O O . PRO A 1 92 ? -1.772 6.706 17.756 1.00 90.00 92 PRO A O 1
ATOM 729 N N . THR A 1 93 ? -3.676 7.727 17.162 1.00 87.00 93 THR A N 1
ATOM 730 C CA . THR A 1 93 ? -3.164 9.101 17.145 1.00 87.00 93 THR A CA 1
ATOM 731 C C . THR A 1 93 ? -4.088 10.005 17.948 1.00 87.00 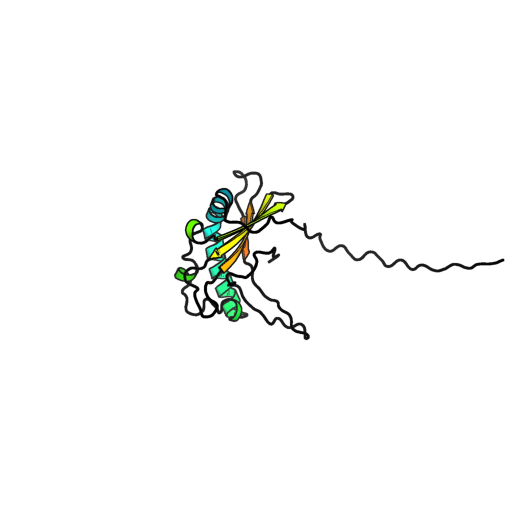93 THR A C 1
ATOM 733 O O . THR A 1 93 ? -5.185 9.602 18.343 1.00 87.00 93 THR A O 1
ATOM 736 N N . SER A 1 94 ? -3.679 11.257 18.136 1.00 81.81 94 SER A N 1
ATOM 737 C CA . SER A 1 94 ? -4.499 12.274 18.797 1.00 81.81 94 SER A CA 1
ATOM 738 C C . SER A 1 94 ? -5.855 12.531 18.106 1.00 81.81 94 SER A C 1
ATOM 740 O O . SER A 1 94 ? -6.793 12.971 18.767 1.00 81.81 94 SER A O 1
ATOM 742 N N . TYR A 1 95 ? -5.982 12.238 16.803 1.00 81.56 95 TYR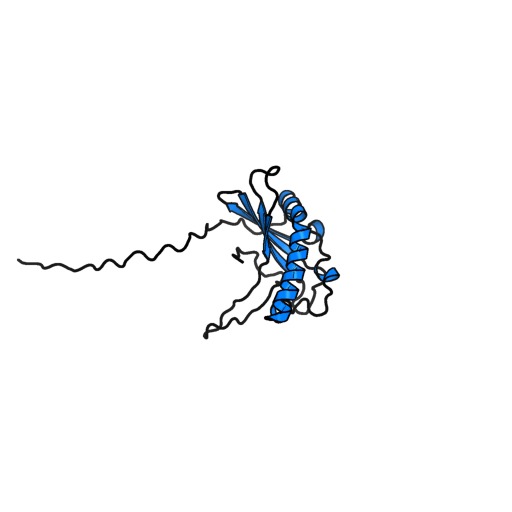 A N 1
ATOM 743 C CA . TYR A 1 95 ? -7.152 12.591 15.982 1.00 81.56 95 TYR A CA 1
ATOM 744 C C . TYR A 1 95 ? -7.721 11.424 15.160 1.00 81.56 95 TYR A C 1
ATOM 746 O O . TYR A 1 95 ? -8.423 11.650 14.177 1.00 81.56 95 TYR A O 1
ATOM 754 N N . GLY A 1 96 ? -7.456 10.180 15.564 1.00 88.50 96 GLY A N 1
ATOM 755 C CA . GLY A 1 96 ? -7.929 8.991 14.852 1.00 88.50 96 GLY A CA 1
ATOM 756 C C . GLY A 1 96 ? -6.947 7.836 14.919 1.00 88.50 96 GLY A C 1
ATOM 757 O O . GLY A 1 96 ? -6.139 7.739 15.842 1.00 88.50 96 GLY A O 1
ATOM 758 N N . THR A 1 97 ? -7.012 6.949 13.934 1.00 91.06 97 THR A N 1
ATOM 759 C CA . THR A 1 97 ? -6.132 5.784 13.819 1.00 91.06 97 THR A CA 1
ATOM 760 C C . THR A 1 97 ? -5.404 5.826 12.486 1.00 91.06 97 THR A C 1
ATOM 762 O O . THR A 1 97 ? -6.034 5.924 11.434 1.00 91.06 97 THR A O 1
ATOM 765 N N . ILE A 1 98 ? -4.077 5.711 12.510 1.00 92.81 98 ILE A N 1
ATOM 766 C CA . ILE A 1 98 ? -3.320 5.431 11.289 1.00 92.81 98 ILE A CA 1
ATOM 767 C C . ILE A 1 98 ? -3.391 3.935 11.045 1.00 92.81 98 ILE A C 1
ATOM 769 O O . ILE A 1 98 ? -3.104 3.143 11.945 1.00 92.81 98 ILE A O 1
ATOM 773 N N . ILE A 1 99 ? -3.742 3.555 9.822 1.00 94.50 99 ILE A N 1
ATOM 774 C CA . ILE A 1 99 ? -3.745 2.167 9.379 1.00 94.50 99 ILE A CA 1
ATOM 775 C C . ILE A 1 99 ? -2.765 2.049 8.214 1.00 94.50 99 ILE A C 1
ATOM 777 O O . ILE A 1 99 ? -2.839 2.782 7.228 1.00 94.50 99 ILE A O 1
ATOM 781 N N . LEU A 1 100 ? -1.827 1.123 8.352 1.00 96.12 100 LEU A N 1
ATOM 782 C CA . LEU A 1 100 ? -0.922 0.688 7.304 1.00 96.12 100 LEU A CA 1
ATOM 783 C C . LEU A 1 100 ? -1.491 -0.587 6.690 1.00 96.12 100 LEU A C 1
ATOM 785 O O . LEU A 1 100 ? -1.946 -1.475 7.415 1.00 96.12 100 LEU A O 1
ATOM 789 N N . GLY A 1 101 ? -1.444 -0.692 5.369 1.00 97.12 101 GLY A N 1
ATOM 790 C CA . GLY A 1 101 ? -1.905 -1.861 4.631 1.00 97.12 101 GLY A CA 1
ATOM 791 C C . GLY A 1 101 ? -0.873 -2.312 3.616 1.00 97.12 101 GLY A C 1
ATOM 792 O O . GLY A 1 101 ? -0.387 -1.504 2.830 1.00 97.12 101 GLY A O 1
ATOM 793 N N . LYS A 1 102 ? -0.567 -3.607 3.618 1.00 97.75 102 LYS A N 1
ATOM 794 C CA . LYS A 1 102 ? 0.188 -4.280 2.562 1.00 97.75 102 LYS A CA 1
ATOM 795 C C . LYS A 1 102 ? -0.809 -4.863 1.570 1.00 97.75 102 LYS A C 1
ATOM 797 O O . LYS A 1 102 ? -1.557 -5.785 1.906 1.00 97.75 102 LYS A O 1
ATOM 802 N N . ILE A 1 103 ? -0.826 -4.314 0.362 1.00 98.19 103 ILE A N 1
ATOM 803 C CA . ILE A 1 103 ? -1.723 -4.729 -0.716 1.00 98.19 103 ILE A CA 1
ATOM 804 C C . ILE A 1 103 ? -0.895 -5.439 -1.777 1.00 98.19 103 ILE A C 1
ATOM 806 O O . ILE A 1 103 ? 0.085 -4.896 -2.281 1.00 98.19 103 ILE A O 1
ATOM 810 N N . LYS A 1 104 ? -1.283 -6.663 -2.112 1.00 97.88 104 LYS A N 1
ATOM 811 C CA . LYS A 1 104 ? -0.703 -7.429 -3.207 1.00 97.88 104 LYS A CA 1
ATOM 812 C C . LYS A 1 104 ? -1.109 -6.814 -4.549 1.00 97.88 104 LYS A C 1
ATOM 814 O O . LYS A 1 104 ? -2.257 -6.425 -4.737 1.00 97.88 104 LYS A O 1
ATOM 819 N N . LEU A 1 105 ? -0.181 -6.779 -5.499 1.00 97.31 105 LEU A N 1
ATOM 820 C CA . LEU A 1 105 ? -0.446 -6.425 -6.891 1.00 97.31 105 LEU A CA 1
ATOM 821 C C . LEU A 1 105 ? -0.464 -7.711 -7.733 1.00 97.31 105 LEU A C 1
ATOM 823 O O . LEU A 1 105 ? 0.605 -8.239 -8.036 1.00 97.31 105 LEU A O 1
ATOM 827 N N . PRO A 1 106 ? -1.639 -8.254 -8.112 1.00 96.19 106 PRO A N 1
ATOM 828 C CA . PRO A 1 106 ? -1.734 -9.563 -8.766 1.00 96.19 106 PRO A CA 1
ATOM 829 C C . PRO A 1 106 ? -0.947 -9.681 -10.071 1.00 96.19 106 PRO A C 1
ATOM 831 O O . PRO A 1 106 ? -0.438 -10.757 -10.374 1.00 96.19 106 PRO A O 1
ATOM 834 N N . ALA A 1 107 ? -0.847 -8.584 -10.825 1.00 96.06 107 ALA A N 1
ATOM 835 C CA . ALA A 1 107 ? -0.128 -8.539 -12.092 1.00 96.06 107 ALA A CA 1
ATOM 836 C C . ALA A 1 107 ? 1.401 -8.556 -11.924 1.00 96.06 107 ALA A C 1
ATOM 838 O O . ALA A 1 107 ? 2.109 -8.906 -12.865 1.00 96.06 107 ALA A O 1
ATOM 839 N N . VAL A 1 108 ? 1.920 -8.203 -10.742 1.00 96.25 108 VAL A N 1
ATOM 840 C CA . VAL A 1 108 ? 3.362 -8.158 -10.487 1.00 96.25 108 VAL A CA 1
ATOM 841 C C . VAL A 1 108 ? 3.816 -9.496 -9.914 1.00 96.25 108 VAL A C 1
ATOM 843 O O . VAL A 1 108 ? 3.588 -9.808 -8.741 1.00 96.25 108 VAL A O 1
ATOM 846 N N . ASN A 1 109 ? 4.465 -10.286 -10.763 1.00 95.31 109 ASN A N 1
ATOM 847 C CA . ASN A 1 109 ? 5.114 -11.535 -10.392 1.00 95.31 109 ASN A CA 1
ATOM 848 C C . ASN A 1 109 ? 6.350 -11.741 -11.277 1.00 95.31 109 ASN A C 1
ATOM 850 O O . ASN A 1 109 ? 6.242 -12.276 -12.381 1.00 95.31 109 ASN A O 1
ATOM 854 N N . ASP A 1 110 ? 7.495 -11.259 -10.808 1.00 92.62 110 ASP A N 1
ATOM 855 C CA . ASP A 1 110 ? 8.775 -11.260 -11.519 1.00 92.62 110 ASP A CA 1
ATOM 856 C C . ASP A 1 110 ? 9.781 -12.219 -10.852 1.00 92.62 110 ASP A C 1
ATOM 858 O O . ASP A 1 110 ? 9.402 -13.089 -10.065 1.00 92.62 110 ASP A O 1
ATOM 862 N N . GLU A 1 111 ? 11.070 -12.099 -11.177 1.00 92.06 111 GLU A N 1
ATOM 863 C CA . GLU A 1 111 ? 12.135 -12.924 -10.587 1.00 92.06 111 GLU A CA 1
ATOM 864 C C . GLU A 1 111 ? 12.279 -12.720 -9.065 1.00 92.06 111 GLU A C 1
ATOM 866 O O . GLU A 1 111 ? 12.737 -13.624 -8.367 1.00 92.06 111 GLU A O 1
ATOM 871 N N . GLU A 1 112 ? 11.834 -11.572 -8.536 1.00 89.81 112 GLU A N 1
ATOM 872 C CA . GLU A 1 112 ? 11.771 -11.282 -7.095 1.00 89.81 112 GLU A CA 1
ATOM 873 C C . GLU A 1 112 ? 10.454 -11.776 -6.455 1.00 89.81 112 GLU A C 1
ATOM 875 O O . GLU A 1 112 ? 10.216 -11.594 -5.257 1.00 89.81 112 GLU A O 1
ATOM 880 N N . GLY A 1 113 ? 9.584 -12.418 -7.238 1.00 94.12 113 GLY A N 1
ATOM 881 C CA . GLY A 1 113 ? 8.312 -12.985 -6.809 1.00 94.12 113 GLY A CA 1
ATOM 882 C C . GLY A 1 113 ? 7.160 -11.984 -6.857 1.00 94.12 113 GLY A C 1
ATOM 883 O O . GLY A 1 113 ? 7.088 -11.109 -7.716 1.00 94.12 113 GLY A O 1
ATOM 884 N N . GLN A 1 114 ? 6.214 -12.122 -5.926 1.00 95.31 114 GLN A N 1
ATOM 885 C CA . GLN A 1 114 ? 5.005 -11.294 -5.897 1.00 95.31 114 GLN A CA 1
ATOM 886 C C . GLN A 1 114 ? 5.316 -9.842 -5.506 1.00 95.31 114 GLN A C 1
ATOM 888 O O . GLN A 1 114 ? 6.156 -9.581 -4.639 1.00 95.31 114 GLN A O 1
ATOM 893 N N . GLY A 1 115 ? 4.612 -8.901 -6.135 1.00 96.25 115 GLY A N 1
ATOM 894 C CA . GLY A 1 115 ? 4.691 -7.478 -5.820 1.00 96.25 115 GLY A CA 1
ATOM 895 C C . GLY A 1 115 ? 3.659 -7.034 -4.787 1.00 96.25 115 GLY A C 1
ATOM 896 O O . GLY A 1 115 ? 2.507 -7.479 -4.801 1.00 96.25 115 GLY A O 1
ATOM 897 N N . TYR A 1 116 ? 4.069 -6.118 -3.913 1.00 97.44 116 TYR A N 1
ATOM 898 C CA . TYR A 1 116 ? 3.223 -5.515 -2.887 1.00 97.44 116 TYR A CA 1
ATOM 899 C C . TYR A 1 116 ? 3.439 -4.007 -2.827 1.00 97.44 116 TYR A C 1
ATOM 901 O O . TYR A 1 116 ? 4.539 -3.522 -3.055 1.00 97.44 116 TYR A O 1
ATOM 909 N N . ILE A 1 117 ? 2.408 -3.261 -2.461 1.00 96.56 117 ILE A N 1
ATOM 910 C CA . ILE A 1 117 ? 2.519 -1.849 -2.091 1.00 96.56 117 ILE A CA 1
ATOM 911 C C . ILE A 1 117 ? 2.163 -1.698 -0.623 1.00 96.56 117 ILE A C 1
ATOM 913 O O . ILE A 1 117 ? 1.295 -2.413 -0.110 1.00 96.56 117 ILE A O 1
ATOM 917 N N . HIS A 1 118 ? 2.818 -0.763 0.054 1.00 96.94 118 HIS A N 1
ATOM 918 C CA . HIS A 1 118 ? 2.418 -0.368 1.396 1.00 96.94 118 HIS A CA 1
ATOM 919 C C . HIS A 1 118 ? 1.699 0.970 1.316 1.00 96.94 118 HIS A C 1
ATOM 921 O O . HIS A 1 118 ? 2.168 1.908 0.675 1.00 96.94 118 HIS A O 1
ATOM 927 N N . VAL A 1 119 ? 0.536 1.034 1.948 1.00 96.44 119 VAL A N 1
ATOM 928 C CA . VAL A 1 119 ? -0.366 2.178 1.894 1.00 96.44 119 VAL A CA 1
ATOM 929 C C . VAL A 1 119 ? -0.640 2.663 3.304 1.00 96.44 119 VAL A C 1
ATOM 931 O O . VAL A 1 119 ? -0.926 1.855 4.189 1.00 96.44 119 VAL A O 1
ATOM 934 N N . ARG A 1 120 ? -0.599 3.980 3.498 1.00 94.88 120 ARG A N 1
ATOM 935 C CA . ARG A 1 120 ? -0.971 4.644 4.745 1.00 94.88 120 ARG A CA 1
ATOM 936 C C . ARG A 1 120 ? -2.304 5.358 4.577 1.00 94.88 120 ARG A C 1
ATOM 938 O O . ARG A 1 120 ? -2.476 6.169 3.666 1.00 94.88 120 ARG A O 1
ATOM 945 N N . ILE A 1 121 ? -3.235 5.074 5.481 1.00 94.81 121 ILE A N 1
ATOM 946 C CA . ILE A 1 121 ? -4.538 5.738 5.561 1.00 94.81 121 ILE A CA 1
ATOM 947 C C . ILE A 1 121 ? -4.768 6.263 6.979 1.00 94.81 121 ILE A C 1
ATOM 949 O O . ILE A 1 121 ? -4.187 5.760 7.945 1.00 94.81 121 ILE A O 1
ATOM 953 N N . HIS A 1 122 ? -5.629 7.265 7.100 1.00 92.69 122 HIS A N 1
ATOM 954 C CA . HIS A 1 122 ? -6.081 7.813 8.371 1.00 92.69 122 HIS A CA 1
ATOM 955 C C . HIS A 1 122 ? -7.589 7.591 8.524 1.00 92.69 122 HIS A C 1
ATOM 957 O O . HIS A 1 122 ? -8.370 8.048 7.688 1.00 92.69 122 HIS A O 1
ATOM 963 N N . ASP A 1 123 ? -7.982 6.886 9.585 1.00 90.00 123 ASP A N 1
ATOM 964 C CA . ASP A 1 123 ? -9.373 6.625 9.964 1.00 90.00 123 ASP A CA 1
ATOM 965 C C . ASP A 1 123 ? -9.756 7.542 11.146 1.00 90.00 123 ASP A C 1
ATOM 967 O O . ASP A 1 123 ? -9.285 7.315 12.270 1.00 90.00 123 ASP A O 1
ATOM 971 N N . PRO A 1 124 ? -10.538 8.616 10.918 1.00 87.00 124 PRO A N 1
ATOM 972 C CA . PRO A 1 124 ? -10.922 9.560 11.965 1.00 87.00 124 PRO A CA 1
ATOM 973 C C . PRO A 1 124 ? -11.914 8.931 12.967 1.00 87.00 124 PRO A C 1
ATOM 975 O O . PRO A 1 124 ? -12.662 8.014 12.625 1.00 87.00 124 PRO A O 1
ATOM 978 N N . PRO A 1 125 ? -11.984 9.424 14.219 1.00 75.62 125 PRO A N 1
ATOM 979 C CA . PRO A 1 125 ? -12.810 8.828 15.273 1.00 75.62 125 PRO A CA 1
ATOM 980 C C . PRO A 1 125 ? -14.319 8.971 15.018 1.00 75.62 125 PRO A C 1
ATOM 982 O O . PRO A 1 125 ? -15.106 8.187 15.546 1.00 75.62 125 PRO A O 1
ATOM 985 N N . ASN A 1 126 ? -14.728 9.949 14.204 1.00 70.75 126 ASN A N 1
ATOM 986 C CA . ASN A 1 126 ? -16.125 10.268 13.912 1.00 70.75 126 ASN A CA 1
ATOM 987 C C . ASN A 1 126 ? -16.500 9.864 12.477 1.00 70.75 126 ASN A C 1
ATOM 989 O O . ASN A 1 126 ? -16.738 10.721 11.619 1.00 70.75 126 ASN A O 1
ATOM 993 N N . ARG A 1 127 ? -16.580 8.551 12.210 1.00 60.66 127 ARG A N 1
ATOM 994 C CA . ARG A 1 127 ? -17.123 8.050 10.935 1.00 60.66 127 ARG A CA 1
ATOM 995 C C . ARG A 1 127 ? -18.556 8.570 10.751 1.00 60.66 127 ARG A C 1
ATOM 997 O O . ARG A 1 127 ? -19.434 8.265 11.556 1.00 60.66 127 ARG A O 1
ATOM 1004 N N . GLY A 1 128 ? -18.777 9.369 9.705 1.00 57.09 128 GLY A N 1
ATOM 1005 C CA . GLY A 1 128 ? -20.068 9.998 9.384 1.00 57.09 128 GLY A CA 1
ATOM 1006 C C . GLY A 1 128 ? -20.015 11.521 9.218 1.00 57.09 128 GLY A C 1
ATOM 1007 O O . GLY A 1 128 ? -20.873 12.077 8.536 1.00 57.09 128 GLY A O 1
ATOM 1008 N N . THR A 1 129 ? -19.005 12.190 9.784 1.00 59.03 129 THR A N 1
ATOM 1009 C CA . THR A 1 129 ? -18.681 13.601 9.481 1.00 59.03 129 THR A CA 1
ATOM 1010 C C . THR A 1 129 ? -17.375 13.744 8.711 1.00 59.03 129 THR A C 1
ATOM 1012 O O . THR A 1 129 ? -17.224 14.684 7.937 1.00 59.03 129 THR A O 1
ATOM 1015 N N . GLU A 1 130 ? -16.445 12.810 8.915 1.00 62.31 130 GLU A N 1
ATOM 1016 C CA . GLU A 1 130 ? -15.163 12.742 8.223 1.00 62.31 130 GLU A CA 1
ATOM 1017 C C . GLU A 1 130 ? -14.975 11.320 7.683 1.00 62.31 130 GLU A C 1
ATOM 1019 O O . GLU A 1 130 ? -15.216 10.338 8.392 1.00 62.31 130 GLU A O 1
ATOM 1024 N N . ASP A 1 131 ? -14.587 11.216 6.414 1.00 82.31 131 ASP A N 1
ATOM 1025 C CA . ASP A 1 131 ? -14.308 9.943 5.755 1.00 82.31 131 ASP A CA 1
ATOM 1026 C C . ASP A 1 131 ? -12.847 9.531 5.941 1.00 82.31 131 ASP A C 1
ATOM 1028 O O . ASP A 1 131 ? -11.970 10.351 6.217 1.00 82.31 131 ASP A O 1
ATOM 1032 N N . VAL A 1 132 ? -12.574 8.243 5.733 1.00 88.38 132 VAL A N 1
ATOM 1033 C CA . VAL A 1 132 ? -11.210 7.709 5.698 1.00 88.38 132 VAL A CA 1
ATOM 1034 C C . VAL A 1 132 ? -10.392 8.433 4.627 1.00 88.38 132 VAL A C 1
ATOM 1036 O O . VAL A 1 132 ? -10.824 8.602 3.482 1.00 88.38 132 VAL A O 1
ATOM 1039 N N . VAL A 1 133 ? -9.179 8.845 4.993 1.00 91.56 133 VAL A N 1
ATOM 1040 C CA . VAL A 1 133 ? -8.294 9.627 4.126 1.00 91.56 133 VAL A CA 1
ATOM 1041 C C . VAL A 1 133 ? -7.101 8.778 3.706 1.00 91.56 133 VAL A C 1
ATOM 1043 O O . VAL A 1 133 ? -6.369 8.254 4.542 1.00 91.56 133 VAL A O 1
ATOM 1046 N N . PHE A 1 134 ? -6.887 8.658 2.395 1.00 93.00 134 PHE A N 1
ATOM 1047 C CA . PHE A 1 134 ? -5.623 8.163 1.857 1.00 93.00 134 PHE A CA 1
ATOM 1048 C C . PHE A 1 134 ? -4.528 9.184 2.161 1.00 93.00 134 PHE A C 1
ATOM 1050 O O . PHE A 1 134 ? -4.709 10.365 1.864 1.00 93.00 134 PHE A O 1
ATOM 1057 N N . HIS A 1 135 ? -3.421 8.725 2.739 1.00 90.69 135 HIS A N 1
ATOM 1058 C CA . HIS A 1 135 ? -2.306 9.591 3.087 1.00 90.69 135 HIS A CA 1
ATOM 1059 C C . HIS A 1 135 ? -1.157 9.442 2.093 1.00 90.69 135 HIS A C 1
ATOM 1061 O O . HIS A 1 135 ? -0.768 10.431 1.484 1.00 90.69 135 HIS A O 1
ATOM 1067 N N . SER A 1 136 ? -0.639 8.224 1.906 1.00 91.81 136 SER A N 1
ATOM 1068 C CA . SER A 1 136 ? 0.510 8.003 1.023 1.00 91.81 136 SER A CA 1
ATOM 1069 C C . SER A 1 136 ? 0.770 6.545 0.655 1.00 91.81 136 SER A C 1
ATOM 1071 O O . SER A 1 136 ? 0.226 5.613 1.260 1.00 91.81 136 SER A O 1
ATOM 1073 N N . LEU A 1 137 ? 1.622 6.372 -0.359 1.00 93.31 137 LEU A N 1
ATOM 1074 C CA . LEU A 1 137 ? 2.276 5.118 -0.719 1.00 93.31 137 LEU A CA 1
ATOM 1075 C C . LEU A 1 137 ? 3.688 5.114 -0.136 1.00 93.31 137 LEU A C 1
ATOM 1077 O O . LEU A 1 137 ? 4.326 6.156 -0.067 1.00 93.31 137 LEU A O 1
ATOM 1081 N N . PHE A 1 138 ? 4.171 3.942 0.251 1.00 91.88 138 PHE A N 1
ATOM 1082 C CA . PHE A 1 138 ? 5.574 3.770 0.600 1.00 91.88 138 PHE A CA 1
ATOM 1083 C C . PHE A 1 138 ? 6.420 3.645 -0.662 1.00 91.88 138 PHE A C 1
ATOM 1085 O O . PHE A 1 138 ? 6.192 2.729 -1.463 1.00 91.88 138 PHE A O 1
ATOM 1092 N N . THR A 1 139 ? 7.435 4.491 -0.787 1.00 87.75 139 THR A N 1
ATOM 1093 C CA . THR A 1 139 ? 8.536 4.271 -1.711 1.00 87.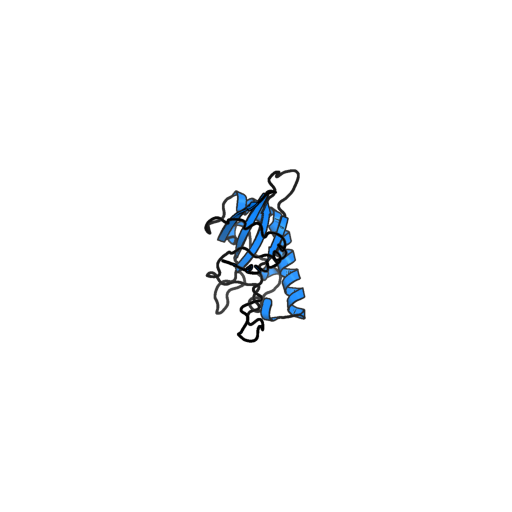75 139 THR A CA 1
ATOM 1094 C C . THR A 1 139 ? 9.853 4.152 -0.944 1.00 87.75 139 THR A C 1
ATOM 1096 O O . THR A 1 139 ? 10.103 4.822 0.056 1.00 87.75 139 THR A O 1
ATOM 1099 N N . ASP A 1 140 ? 10.691 3.204 -1.359 1.00 83.81 140 ASP A N 1
ATOM 1100 C CA . ASP A 1 140 ? 12.031 3.044 -0.805 1.00 83.81 140 ASP A CA 1
ATOM 1101 C C . ASP A 1 140 ? 13.020 3.810 -1.682 1.00 83.81 140 ASP A C 1
ATOM 1103 O O . ASP A 1 140 ? 13.395 3.353 -2.766 1.00 83.81 140 ASP A O 1
ATOM 1107 N N . GLU A 1 141 ? 13.403 4.991 -1.197 1.00 75.81 141 GLU A N 1
ATOM 1108 C CA . GLU A 1 141 ? 14.406 5.884 -1.782 1.00 75.81 141 GLU A CA 1
ATOM 1109 C C . GLU A 1 141 ? 15.763 5.812 -1.045 1.00 75.81 141 GLU A C 1
ATOM 1111 O O . GLU A 1 141 ? 16.534 6.782 -1.068 1.00 75.81 141 GLU A O 1
ATOM 1116 N N . GLY A 1 142 ? 16.088 4.740 -0.299 1.00 60.00 142 GLY A N 1
ATOM 1117 C CA . GLY A 1 142 ? 17.253 4.873 0.575 1.00 60.00 142 GLY A CA 1
ATOM 1118 C C . GLY A 1 142 ? 17.745 3.690 1.388 1.00 60.00 142 GLY A C 1
ATOM 1119 O O . GLY A 1 142 ? 17.735 3.751 2.614 1.00 60.00 142 GLY A O 1
ATOM 1120 N N . ASN A 1 143 ? 18.491 2.805 0.730 1.00 62.88 143 ASN A N 1
ATOM 1121 C CA . ASN A 1 143 ? 19.799 2.429 1.267 1.00 62.88 143 ASN A CA 1
ATOM 1122 C C . ASN A 1 143 ? 20.828 3.429 0.731 1.00 62.88 143 ASN A C 1
ATOM 1124 O O . ASN A 1 143 ? 21.085 3.458 -0.472 1.00 62.88 143 ASN A O 1
ATOM 1128 N N . ARG A 1 144 ? 21.380 4.304 1.575 1.00 62.72 144 ARG A N 1
ATOM 1129 C CA . ARG A 1 144 ? 22.470 5.195 1.149 1.00 62.72 144 ARG A CA 1
ATOM 1130 C C . ARG A 1 144 ? 23.797 4.452 1.251 1.00 62.72 144 ARG A C 1
ATOM 1132 O O . ARG A 1 144 ? 24.048 3.824 2.276 1.00 62.72 144 ARG A O 1
ATOM 1139 N N . ASP A 1 145 ? 24.614 4.507 0.204 1.00 67.31 145 ASP A N 1
ATOM 1140 C CA . ASP A 1 145 ? 25.987 3.993 0.261 1.00 67.31 145 ASP A CA 1
ATOM 1141 C C . ASP A 1 145 ? 26.873 4.846 1.192 1.00 67.31 145 ASP A C 1
ATOM 1143 O O . ASP A 1 145 ? 26.439 5.864 1.742 1.00 67.31 145 ASP A O 1
ATOM 1147 N N . GLU A 1 146 ? 28.127 4.428 1.387 1.00 67.81 146 GLU A N 1
ATOM 1148 C CA . GLU A 1 146 ? 29.115 5.153 2.202 1.00 67.81 146 GLU A CA 1
ATOM 1149 C C . GLU A 1 146 ? 29.374 6.588 1.683 1.00 67.81 146 GLU A C 1
ATOM 1151 O O . GLU A 1 146 ? 29.777 7.461 2.454 1.00 67.81 146 GLU A O 1
ATOM 1156 N N . GLU A 1 147 ? 29.060 6.869 0.412 1.00 65.06 147 GLU A N 1
ATOM 1157 C CA . GLU A 1 147 ? 29.104 8.196 -0.215 1.00 65.06 147 GLU A CA 1
ATOM 1158 C C . GLU A 1 147 ? 27.780 8.986 -0.135 1.00 65.06 147 GLU A C 1
ATOM 1160 O O . GLU A 1 147 ? 27.693 10.112 -0.640 1.00 65.06 147 GLU A O 1
ATOM 1165 N N . GLY A 1 148 ? 26.748 8.445 0.514 1.00 62.66 148 GLY A N 1
ATOM 1166 C CA . GLY A 1 148 ? 25.466 9.111 0.732 1.00 62.66 148 GLY A CA 1
ATOM 1167 C C . GLY A 1 148 ? 24.513 9.097 -0.468 1.00 62.66 148 GLY A C 1
ATOM 1168 O O . GLY A 1 148 ? 23.513 9.823 -0.440 1.00 62.66 148 GLY A O 1
ATOM 1169 N N . ARG A 1 149 ? 24.785 8.302 -1.510 1.00 63.16 149 ARG A N 1
ATOM 1170 C CA . ARG A 1 149 ? 23.929 8.186 -2.699 1.00 63.16 149 ARG A CA 1
ATOM 1171 C C . ARG A 1 149 ? 22.828 7.150 -2.468 1.00 63.16 149 ARG A C 1
ATOM 1173 O O . ARG A 1 149 ? 23.112 6.082 -1.932 1.00 63.16 149 ARG A O 1
ATOM 1180 N N . PRO A 1 150 ? 21.581 7.421 -2.886 1.00 67.75 150 PRO A N 1
ATOM 1181 C CA . PRO A 1 150 ? 20.504 6.439 -2.816 1.00 67.75 150 PRO A CA 1
ATOM 1182 C C . PRO A 1 150 ? 20.790 5.269 -3.768 1.00 67.75 150 PRO A C 1
ATOM 1184 O O . PRO A 1 150 ? 20.920 5.446 -4.981 1.00 67.75 150 PRO A O 1
ATOM 1187 N N . THR A 1 151 ? 20.899 4.066 -3.207 1.00 68.94 151 THR A N 1
ATOM 1188 C CA . THR A 1 151 ? 21.161 2.823 -3.952 1.00 68.94 151 THR A CA 1
ATOM 1189 C C . THR A 1 151 ? 19.889 2.040 -4.266 1.00 68.94 151 THR A C 1
ATOM 1191 O O . THR A 1 151 ? 19.926 1.113 -5.072 1.00 68.94 151 THR A O 1
ATOM 1194 N N . THR A 1 152 ? 18.758 2.400 -3.657 1.00 77.25 152 THR A N 1
ATOM 1195 C CA . THR A 1 152 ? 17.468 1.724 -3.838 1.00 77.25 152 THR A CA 1
ATOM 1196 C C . THR A 1 152 ? 16.409 2.744 -4.243 1.00 77.25 152 THR A C 1
ATOM 1198 O O . THR A 1 152 ? 16.366 3.837 -3.688 1.00 77.25 152 THR A O 1
ATOM 1201 N N . TRP A 1 153 ? 15.617 2.374 -5.250 1.00 84.25 153 TRP A N 1
ATOM 1202 C CA . TRP A 1 153 ? 14.476 3.122 -5.772 1.00 84.25 153 TRP A CA 1
ATOM 1203 C C . TRP A 1 153 ? 13.380 2.100 -6.055 1.00 84.25 153 TRP A C 1
ATOM 1205 O O . TRP A 1 153 ? 13.452 1.390 -7.062 1.00 84.25 153 TRP A O 1
ATOM 1215 N N . ARG A 1 154 ? 12.428 1.931 -5.134 1.00 89.88 154 ARG A N 1
ATOM 1216 C CA . ARG A 1 154 ? 11.424 0.862 -5.227 1.00 89.88 154 ARG A CA 1
ATOM 1217 C C . ARG A 1 154 ? 10.079 1.263 -4.626 1.00 89.88 154 ARG A C 1
ATOM 1219 O O . ARG A 1 154 ? 9.951 1.386 -3.413 1.00 89.88 154 ARG A O 1
ATOM 1226 N N . ALA A 1 155 ? 9.048 1.332 -5.464 1.00 93.00 155 ALA A N 1
ATOM 1227 C CA . ALA A 1 155 ? 7.657 1.478 -5.031 1.00 93.00 155 ALA A CA 1
ATOM 1228 C C . ALA A 1 155 ? 6.982 0.121 -4.752 1.00 93.00 155 ALA A C 1
ATOM 1230 O O . ALA A 1 155 ? 6.126 0.013 -3.874 1.00 93.00 155 ALA A O 1
ATOM 1231 N N . ILE A 1 156 ? 7.377 -0.933 -5.479 1.00 94.88 156 ILE A N 1
ATOM 1232 C CA . ILE A 1 156 ? 6.786 -2.272 -5.350 1.00 94.88 156 ILE A CA 1
ATOM 1233 C C . ILE A 1 156 ? 7.684 -3.181 -4.511 1.00 94.88 156 ILE A C 1
ATOM 1235 O O . ILE A 1 156 ? 8.732 -3.660 -4.948 1.00 94.88 156 ILE A O 1
ATOM 1239 N N . GLN A 1 157 ? 7.224 -3.455 -3.303 1.00 94.69 157 GLN A N 1
ATOM 1240 C CA . GLN A 1 157 ? 7.892 -4.240 -2.283 1.00 94.69 157 GLN A CA 1
ATOM 1241 C C . GLN A 1 157 ? 7.768 -5.746 -2.522 1.00 94.69 157 GLN A C 1
ATOM 1243 O O . GLN A 1 157 ? 6.917 -6.228 -3.277 1.00 94.69 157 GLN A O 1
ATOM 1248 N N . THR A 1 158 ? 8.644 -6.501 -1.868 1.00 93.88 158 THR A N 1
ATOM 1249 C CA . THR A 1 158 ? 8.574 -7.967 -1.826 1.00 93.88 158 THR A CA 1
ATOM 1250 C C . THR A 1 158 ? 7.694 -8.416 -0.663 1.00 93.88 158 THR A C 1
ATOM 1252 O O . THR A 1 158 ? 7.330 -7.618 0.202 1.00 93.88 158 THR A O 1
ATOM 1255 N N . ARG A 1 159 ? 7.353 -9.706 -0.617 1.00 92.19 159 ARG A N 1
ATOM 1256 C CA . ARG A 1 159 ? 6.531 -10.266 0.465 1.00 92.19 159 ARG A CA 1
ATOM 1257 C C . ARG A 1 159 ? 7.152 -10.049 1.848 1.00 92.19 159 ARG A C 1
ATOM 1259 O O . ARG A 1 159 ? 6.426 -9.766 2.804 1.00 92.19 159 ARG A O 1
ATOM 1266 N N . ASP A 1 160 ? 8.472 -10.189 1.920 1.00 90.19 160 ASP A N 1
ATOM 1267 C CA . ASP A 1 160 ? 9.259 -10.157 3.152 1.00 90.19 160 ASP A CA 1
ATOM 1268 C C . ASP A 1 160 ? 9.537 -8.734 3.653 1.00 90.19 160 ASP A C 1
ATOM 1270 O O . ASP A 1 160 ? 9.977 -8.554 4.786 1.00 90.19 160 ASP A O 1
ATOM 1274 N N . THR A 1 161 ? 9.246 -7.708 2.845 1.00 89.81 161 THR A N 1
ATOM 1275 C CA . THR A 1 161 ? 9.374 -6.315 3.276 1.00 89.81 161 THR A CA 1
ATOM 1276 C C . THR A 1 161 ? 8.379 -6.038 4.407 1.00 89.81 161 THR A C 1
ATOM 1278 O O . THR A 1 161 ? 7.161 -6.155 4.237 1.00 89.81 161 THR A O 1
ATOM 1281 N N . SER A 1 162 ? 8.890 -5.669 5.581 1.00 88.69 162 SER A N 1
ATOM 1282 C CA . SER A 1 162 ? 8.073 -5.359 6.755 1.00 88.69 162 SER A CA 1
ATOM 1283 C C . SER A 1 162 ? 7.174 -4.148 6.513 1.00 88.69 162 SER A C 1
ATOM 1285 O O . SER A 1 162 ? 7.581 -3.151 5.918 1.00 88.69 162 SER A O 1
ATOM 1287 N N . LEU A 1 163 ? 5.938 -4.218 7.006 1.00 87.19 163 LEU A N 1
ATOM 1288 C CA . LEU A 1 163 ? 5.022 -3.084 6.990 1.00 87.19 163 LEU A CA 1
ATOM 1289 C C . LEU A 1 163 ? 5.385 -2.142 8.144 1.00 87.19 163 LEU A C 1
ATOM 1291 O O . LEU A 1 163 ? 4.938 -2.342 9.268 1.00 87.19 163 LEU A O 1
ATOM 1295 N N . GLU A 1 164 ? 6.247 -1.160 7.911 1.00 84.56 164 GLU A N 1
ATOM 1296 C CA . GLU A 1 164 ? 6.704 -0.204 8.932 1.00 84.56 164 GLU A CA 1
ATOM 1297 C C . GLU A 1 164 ? 6.102 1.186 8.727 1.00 84.56 164 GLU A C 1
ATOM 1299 O O . GLU A 1 164 ? 5.456 1.448 7.717 1.00 84.56 164 GLU A O 1
ATOM 1304 N N . PHE A 1 165 ? 6.260 2.075 9.709 1.00 77.50 165 PHE A N 1
ATOM 1305 C CA . PHE A 1 165 ? 5.812 3.457 9.564 1.00 77.50 165 PHE A CA 1
ATOM 1306 C C . PHE A 1 165 ? 6.690 4.209 8.560 1.00 77.50 165 PHE A C 1
ATOM 1308 O O . PHE A 1 165 ? 7.914 4.171 8.657 1.00 77.50 165 PHE A O 1
ATOM 1315 N N . PHE A 1 166 ? 6.055 4.949 7.655 1.00 79.06 166 PHE A N 1
ATOM 1316 C CA . PHE A 1 166 ? 6.710 5.823 6.685 1.00 79.06 166 PHE A CA 1
ATOM 1317 C C . PHE A 1 166 ? 6.015 7.188 6.646 1.00 79.06 166 PHE A C 1
ATOM 1319 O O . PHE A 1 166 ? 4.827 7.303 6.960 1.00 79.06 166 PHE A O 1
ATOM 1326 N N . ASN A 1 167 ? 6.793 8.226 6.327 1.00 62.00 167 ASN A N 1
ATOM 1327 C CA . ASN A 1 167 ? 6.374 9.627 6.415 1.00 62.00 167 ASN A CA 1
ATOM 1328 C C . ASN A 1 167 ? 5.954 10.261 5.091 1.00 62.00 167 ASN A C 1
ATOM 1330 O O . ASN A 1 167 ? 5.392 11.351 5.176 1.00 62.00 167 ASN A O 1
ATOM 1334 N N . GLU A 1 168 ? 6.226 9.626 3.945 1.00 53.28 168 GLU A N 1
ATOM 1335 C CA . GLU A 1 168 ? 5.915 10.180 2.614 1.00 53.28 168 GLU A CA 1
ATOM 1336 C C . GLU A 1 168 ? 4.496 10.726 2.511 1.00 53.28 168 GLU A C 1
ATOM 1338 O O . GLU A 1 168 ? 3.590 10.118 3.140 1.00 53.28 168 GLU A O 1
#

Sequence (168 aa):
MSQPYGSSSRSPPRARTASSEQVEFNAPHTPTEKAFEAFEVVQHKIKAEIVKSRHDWDIHEPRMWSRAAGISNEDLVAFTIRGDLVECRSGPTSYGTIILGKIKLPAVNDEEGQGYIHVRIHDPPNRGTEDVVFHSLFTDEGNRDEEGRPTTWRAIQTRDTSLEFFNE

Radius of gyration: 21.05 Å; chains: 1; bounding box: 62×42×70 Å